Protein AF-A0A939WP23-F1 (afdb_monomer_lite)

Foldseek 3Di:
DCVVVVHDDDPLNVLLVVLQVVLCVVQVDGDDPVDPSLVSCVPDDPVNSVQSCQSNPPDSVSRDHDPPPPPPCVVVVVVVVVVVVVVVVVVVVCVVVVVPPPPPDPDPPPDPPPPPDDDD

Secondary structure (DSSP, 8-state):
-TGGGTPPP-HHHHHHHHHHHHHHHHHSS---TTTTGGGGGTTS-HHHHHHHHHHT-SSTTS----------THHHHHHHHHHHHHHHHHHHHHHHHHHH-----------S-SS-----

Radius of gyration: 36.62 Å; chains: 1; bounding box: 52×37×118 Å

Sequence (120 aa):
PEVRRGDAATASSDIFALGVTLFRLLTGVWYEPDSKALDLLDGYDSAWRGIFAALLSDSPLDRALPPVRRASRRKWFWAAAAAVVVLAMALSVWFLIGHFGGAKSPRDVRTVDDLFFFPK

pLDDT: mean 80.3, std 14.47, range [48.56, 95.19]

Structure (mmCIF, N/CA/C/O backbone):
data_AF-A0A939WP23-F1
#
_entry.id   AF-A0A939WP23-F1
#
loop_
_atom_site.group_PDB
_atom_site.id
_atom_site.type_symbol
_atom_site.label_atom_id
_atom_site.label_alt_id
_atom_site.label_comp_id
_atom_site.label_asym_id
_atom_site.label_entity_id
_atom_site.label_seq_id
_atom_site.pdbx_PDB_ins_code
_atom_site.Cartn_x
_atom_site.Cartn_y
_atom_site.Cartn_z
_atom_site.occupancy
_atom_site.B_iso_or_equiv
_atom_site.auth_seq_id
_atom_site.auth_comp_id
_atom_site.auth_asym_id
_atom_site.auth_atom_id
_atom_site.pdbx_PDB_model_num
ATOM 1 N N . PRO A 1 1 ? -10.586 -0.839 10.785 1.00 82.38 1 PRO A N 1
ATOM 2 C CA . PRO A 1 1 ? -11.292 -1.745 11.733 1.00 82.38 1 PRO A CA 1
ATOM 3 C C . PRO A 1 1 ? -12.054 -0.977 12.825 1.00 82.38 1 PRO A C 1
ATOM 5 O O . PRO A 1 1 ? -13.192 -1.303 13.130 1.00 82.38 1 PRO A O 1
ATOM 8 N N . GLU A 1 2 ? -11.441 0.079 13.351 1.00 86.81 2 GLU A N 1
ATOM 9 C CA . GLU A 1 2 ? -11.987 1.102 14.247 1.00 86.81 2 GLU A CA 1
ATOM 10 C C . GLU A 1 2 ? -1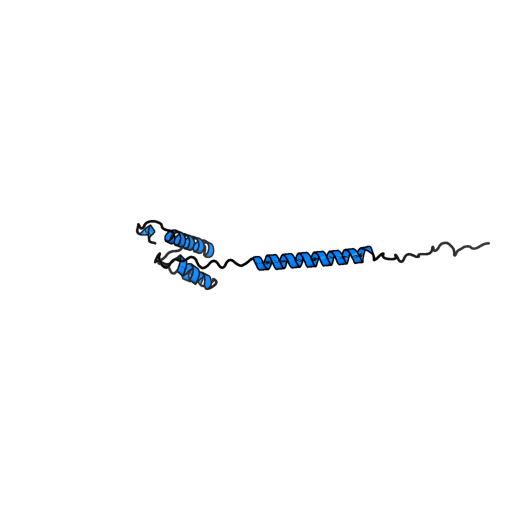3.364 1.648 13.824 1.00 86.81 2 GLU A C 1
ATOM 12 O O . GLU A 1 2 ? -14.299 1.599 14.614 1.00 86.81 2 GLU A O 1
ATOM 17 N N . VAL A 1 3 ? -13.567 2.013 12.551 1.00 88.88 3 VAL A N 1
ATOM 18 C CA . VAL A 1 3 ? -14.879 2.506 12.078 1.00 88.88 3 VAL A CA 1
ATOM 19 C C . VAL A 1 3 ? -15.977 1.439 12.196 1.00 88.88 3 VAL A C 1
ATOM 21 O O . VAL A 1 3 ? -17.107 1.752 12.553 1.00 88.88 3 VAL A O 1
ATOM 24 N N . ARG A 1 4 ? -15.656 0.151 11.977 1.00 87.31 4 ARG A N 1
ATOM 25 C CA . ARG A 1 4 ? -16.622 -0.946 12.207 1.00 87.31 4 ARG A CA 1
ATOM 26 C C . ARG A 1 4 ? -16.952 -1.127 13.691 1.00 87.31 4 ARG A C 1
ATOM 28 O O . ARG A 1 4 ? -18.018 -1.645 14.000 1.00 87.31 4 ARG A O 1
ATOM 35 N N . ARG A 1 5 ? -16.048 -0.728 14.593 1.00 88.38 5 ARG A N 1
ATOM 36 C CA . ARG A 1 5 ? -16.255 -0.755 16.050 1.00 88.38 5 ARG A CA 1
ATOM 37 C C . ARG A 1 5 ? -17.050 0.453 16.563 1.00 88.38 5 ARG A C 1
ATOM 39 O O . ARG A 1 5 ? -17.406 0.468 17.734 1.00 88.38 5 ARG A O 1
ATOM 46 N N . GLY A 1 6 ? -17.364 1.420 15.696 1.00 91.12 6 GLY A N 1
ATOM 47 C CA . GLY A 1 6 ? -18.112 2.632 16.038 1.00 91.12 6 GLY A CA 1
ATOM 48 C C . GLY A 1 6 ? -17.240 3.858 16.313 1.00 91.12 6 GLY A C 1
ATOM 49 O O . GLY A 1 6 ? -17.781 4.909 16.650 1.00 91.12 6 GLY A O 1
ATOM 50 N N . ASP A 1 7 ? -15.918 3.755 16.147 1.00 90.56 7 ASP A N 1
ATOM 51 C CA . ASP A 1 7 ? -15.021 4.904 16.271 1.00 90.56 7 ASP A CA 1
ATOM 52 C C . ASP A 1 7 ? -15.209 5.883 15.098 1.00 90.56 7 ASP A C 1
ATOM 54 O O . ASP A 1 7 ? -15.604 5.504 13.990 1.00 90.56 7 ASP A O 1
ATOM 58 N N . ALA A 1 8 ? -14.880 7.157 15.322 1.00 91.56 8 ALA A N 1
ATOM 59 C CA . ALA A 1 8 ? -14.934 8.173 14.276 1.00 91.56 8 ALA A CA 1
ATOM 60 C C . ALA A 1 8 ? -13.935 7.879 13.140 1.00 91.56 8 ALA A C 1
ATOM 62 O O . ALA A 1 8 ? -12.816 7.413 13.370 1.00 91.56 8 ALA A O 1
ATOM 63 N N . ALA A 1 9 ? -14.322 8.207 11.905 1.00 91.56 9 ALA A N 1
ATOM 64 C CA . ALA A 1 9 ? -13.420 8.153 10.761 1.00 91.56 9 ALA A CA 1
ATOM 65 C C . ALA A 1 9 ? -12.296 9.193 10.909 1.00 91.56 9 ALA A C 1
ATOM 67 O O . ALA A 1 9 ? -12.525 10.346 11.273 1.00 91.56 9 ALA A O 1
ATOM 68 N N . THR A 1 10 ? -11.070 8.768 10.622 1.00 92.50 10 THR A N 1
ATOM 69 C CA . THR A 1 10 ? -9.846 9.575 10.720 1.00 92.50 10 THR A CA 1
ATOM 70 C C . THR A 1 10 ? -8.959 9.356 9.497 1.00 92.50 10 THR A C 1
ATOM 72 O O . THR A 1 10 ? -9.171 8.421 8.722 1.00 92.50 10 THR A O 1
ATOM 75 N N . ALA A 1 11 ? -7.892 10.147 9.361 1.00 91.38 11 ALA A N 1
ATOM 76 C CA . ALA A 1 11 ? -6.884 9.929 8.322 1.00 91.38 11 ALA A CA 1
ATOM 77 C C . ALA A 1 11 ? -6.311 8.494 8.342 1.00 91.38 11 ALA A C 1
ATOM 79 O O . ALA A 1 11 ? -6.078 7.903 7.291 1.00 91.38 11 ALA A O 1
ATOM 80 N N . SER A 1 12 ? -6.149 7.882 9.522 1.00 91.44 12 SER A N 1
ATOM 81 C CA . SER A 1 12 ? -5.709 6.483 9.636 1.00 91.44 12 SER A CA 1
ATOM 82 C C . SER A 1 12 ? -6.730 5.488 9.072 1.00 91.44 12 SER A C 1
ATOM 84 O O . SER A 1 12 ? -6.338 4.425 8.582 1.00 91.44 12 SER A O 1
ATOM 86 N N . SER A 1 13 ? -8.027 5.809 9.115 1.00 92.38 13 SER A N 1
ATOM 87 C CA . SER A 1 13 ? -9.070 4.985 8.490 1.00 92.38 13 SER A CA 1
ATOM 88 C C . SER A 1 13 ? -9.071 5.113 6.963 1.00 92.38 13 SER A C 1
ATOM 90 O O . SER A 1 13 ? -9.242 4.107 6.273 1.00 92.38 13 SER A O 1
ATOM 92 N N . ASP A 1 14 ? -8.752 6.297 6.430 1.00 92.81 14 ASP A N 1
ATOM 93 C CA . ASP A 1 14 ? -8.577 6.506 4.987 1.00 92.81 14 ASP A CA 1
ATOM 94 C C . ASP A 1 14 ? -7.358 5.739 4.457 1.00 92.81 14 ASP A C 1
ATOM 96 O O . ASP A 1 14 ? -7.425 5.107 3.402 1.00 92.81 14 ASP A O 1
ATOM 100 N N . ILE A 1 15 ? -6.252 5.727 5.213 1.00 93.75 15 ILE A N 1
ATOM 101 C CA . ILE A 1 15 ? -5.052 4.940 4.881 1.00 93.75 15 ILE A CA 1
ATOM 102 C C . ILE A 1 15 ? -5.381 3.442 4.830 1.00 93.75 15 ILE A C 1
ATOM 104 O O . ILE A 1 15 ? -4.947 2.743 3.912 1.00 93.75 15 ILE A O 1
ATOM 108 N N . PHE A 1 16 ? -6.191 2.951 5.769 1.00 93.31 16 PHE A N 1
ATOM 109 C CA . PHE A 1 16 ? -6.646 1.563 5.751 1.00 93.31 16 PHE A CA 1
ATOM 110 C C . PHE A 1 16 ? -7.516 1.268 4.521 1.00 93.31 16 PHE A C 1
ATOM 112 O O . PHE A 1 16 ? -7.295 0.272 3.833 1.00 93.31 16 PHE A O 1
ATOM 119 N N . ALA A 1 17 ? -8.466 2.149 4.190 1.00 93.50 17 ALA A N 1
ATOM 120 C CA . ALA A 1 17 ? -9.308 2.009 2.999 1.00 93.50 17 ALA A CA 1
ATOM 121 C C . ALA A 1 17 ? -8.490 2.035 1.693 1.00 93.50 17 ALA A C 1
ATOM 123 O O . ALA A 1 17 ? -8.765 1.263 0.765 1.00 93.50 17 ALA A O 1
ATOM 124 N N . LEU A 1 18 ? -7.445 2.867 1.635 1.00 93.94 18 LEU A N 1
ATOM 125 C CA . LEU A 1 18 ? -6.475 2.876 0.542 1.00 93.94 18 LEU A CA 1
ATOM 126 C C . LEU A 1 18 ? -5.752 1.528 0.438 1.00 93.94 18 LEU A C 1
ATOM 128 O O . LEU A 1 18 ? -5.659 0.980 -0.659 1.00 93.94 18 LEU A O 1
ATOM 132 N N . GLY A 1 19 ? -5.294 0.974 1.564 1.00 93.94 19 GLY A N 1
ATOM 133 C CA . GLY A 1 19 ? -4.692 -0.358 1.627 1.00 93.94 19 GLY A CA 1
ATOM 134 C C . GLY A 1 19 ? -5.621 -1.443 1.079 1.00 93.94 19 GLY A C 1
ATOM 135 O O . GLY A 1 19 ? -5.213 -2.218 0.219 1.00 93.94 19 GLY A O 1
ATOM 136 N N . VAL A 1 20 ? -6.891 -1.456 1.496 1.00 94.75 20 VAL A N 1
ATOM 137 C CA . VAL A 1 20 ? -7.889 -2.430 1.014 1.00 94.75 20 VAL A CA 1
ATOM 138 C C . VAL A 1 20 ? -8.117 -2.290 -0.493 1.00 94.75 20 VAL A C 1
ATOM 140 O O . VAL A 1 20 ? -8.176 -3.287 -1.214 1.00 94.75 20 VAL A O 1
ATOM 143 N N . THR A 1 21 ? -8.211 -1.054 -0.985 1.00 95.19 21 THR A N 1
ATOM 144 C CA . THR A 1 21 ? -8.417 -0.776 -2.413 1.00 95.19 21 THR A CA 1
ATOM 145 C C . THR A 1 21 ? -7.214 -1.220 -3.240 1.00 95.19 21 THR A C 1
ATOM 147 O O . THR A 1 21 ? -7.375 -1.884 -4.261 1.00 95.19 21 THR A O 1
ATOM 150 N N . LEU A 1 22 ? -6.004 -0.896 -2.786 1.00 94.00 22 LEU A N 1
ATOM 151 C CA . LEU A 1 22 ? -4.764 -1.270 -3.459 1.00 94.00 22 LEU A CA 1
ATOM 152 C C . LEU A 1 22 ? -4.564 -2.788 -3.467 1.00 94.00 22 LEU A C 1
ATOM 154 O O . LEU A 1 22 ? -4.162 -3.342 -4.488 1.00 94.00 22 LEU A O 1
ATOM 158 N N . PHE A 1 23 ? -4.901 -3.462 -2.364 1.00 94.56 23 PHE A N 1
ATOM 159 C CA . PHE A 1 23 ? -4.867 -4.919 -2.274 1.00 94.56 23 PHE A CA 1
ATOM 160 C C . PHE A 1 23 ? -5.786 -5.534 -3.324 1.00 94.56 23 PHE A C 1
ATOM 162 O O . PHE A 1 23 ? -5.352 -6.377 -4.105 1.00 94.56 23 PHE A O 1
ATOM 169 N N . ARG A 1 24 ? -7.025 -5.039 -3.414 1.00 95.12 24 ARG A N 1
ATOM 170 C CA . ARG A 1 24 ? -7.995 -5.509 -4.402 1.00 95.12 24 ARG A CA 1
ATOM 171 C C . ARG A 1 24 ? -7.549 -5.257 -5.838 1.00 95.12 24 ARG A C 1
ATOM 173 O O . ARG A 1 24 ? -7.777 -6.105 -6.692 1.00 95.12 24 ARG A O 1
ATOM 180 N N . LEU A 1 25 ? -6.930 -4.115 -6.120 1.00 95.06 25 LEU A N 1
ATOM 181 C CA . LEU A 1 25 ? -6.394 -3.834 -7.454 1.00 95.06 25 LEU A CA 1
ATOM 182 C C . LEU A 1 25 ? -5.271 -4.803 -7.836 1.00 95.06 25 LEU A C 1
ATOM 184 O O . LEU A 1 25 ? -5.145 -5.148 -9.007 1.00 95.06 25 LEU A O 1
ATOM 188 N N . LEU A 1 26 ? -4.473 -5.238 -6.860 1.00 93.38 26 LEU A N 1
ATOM 189 C CA . LEU A 1 26 ? -3.346 -6.131 -7.095 1.00 93.38 26 LEU A CA 1
ATOM 190 C C . LEU A 1 26 ? -3.774 -7.598 -7.231 1.00 93.38 26 LEU A C 1
ATOM 192 O O . LEU A 1 26 ? -3.286 -8.290 -8.122 1.00 93.38 26 LEU A O 1
ATOM 196 N N . THR A 1 27 ? -4.662 -8.063 -6.351 1.00 92.12 27 THR A N 1
ATOM 197 C CA . THR A 1 27 ? -5.030 -9.484 -6.224 1.00 92.12 27 THR A CA 1
ATOM 198 C C . THR A 1 27 ? -6.377 -9.826 -6.862 1.00 92.12 27 THR A C 1
ATOM 200 O O . THR A 1 27 ? -6.673 -10.995 -7.089 1.00 92.12 27 THR A O 1
ATOM 203 N N . GLY A 1 28 ? -7.225 -8.828 -7.129 1.00 93.62 28 GLY A N 1
ATOM 204 C CA . GLY A 1 28 ? -8.610 -9.008 -7.576 1.00 93.62 28 GLY A CA 1
ATOM 205 C C . GLY A 1 28 ? -9.598 -9.377 -6.461 1.00 93.62 28 GLY A C 1
ATOM 206 O O . GLY A 1 28 ? -10.805 -9.410 -6.708 1.00 93.62 28 GLY A O 1
ATOM 207 N N . VAL A 1 29 ? -9.122 -9.615 -5.235 1.00 92.00 29 VAL A N 1
ATOM 208 C CA . VAL A 1 29 ? -9.920 -10.125 -4.108 1.00 92.00 29 VAL A CA 1
ATOM 209 C C . VAL A 1 29 ? -10.085 -9.048 -3.035 1.00 92.00 29 VAL A C 1
ATOM 211 O O . VAL A 1 29 ? -9.251 -8.157 -2.883 1.00 92.00 29 VAL A O 1
ATOM 214 N N . TRP A 1 30 ? -11.186 -9.096 -2.286 1.00 90.31 30 TRP A N 1
ATOM 215 C CA . TRP A 1 30 ? -11.382 -8.215 -1.136 1.00 90.31 30 TRP A CA 1
ATOM 216 C C . TRP A 1 30 ? -10.492 -8.622 0.042 1.00 90.31 30 TRP A C 1
ATOM 218 O O . TRP A 1 30 ? -10.305 -9.805 0.308 1.00 90.31 30 TRP A O 1
ATOM 228 N N . TYR A 1 31 ? -9.948 -7.631 0.751 1.00 91.31 31 TYR A N 1
ATOM 229 C CA . TYR A 1 31 ? -9.157 -7.877 1.953 1.00 91.31 31 TYR A CA 1
ATOM 230 C C . TYR A 1 31 ? -10.054 -8.234 3.144 1.00 91.31 31 TYR A C 1
ATOM 232 O O . TYR A 1 31 ? -10.932 -7.452 3.518 1.00 91.31 31 TYR A O 1
ATOM 240 N N . GLU A 1 32 ? -9.767 -9.373 3.771 1.00 87.31 32 GLU A N 1
ATOM 241 C CA . GLU A 1 32 ? -10.441 -9.860 4.973 1.00 87.31 32 GLU A CA 1
ATOM 242 C C . GLU A 1 32 ? -9.411 -9.949 6.123 1.00 87.31 32 GLU A C 1
ATOM 244 O O . GLU A 1 32 ? -8.457 -10.723 5.998 1.00 87.31 32 GLU A O 1
ATOM 249 N N . PRO A 1 33 ? -9.561 -9.183 7.224 1.00 80.94 33 PRO A N 1
ATOM 250 C CA . PRO A 1 33 ? -8.550 -9.091 8.289 1.00 80.94 33 PRO A CA 1
ATOM 251 C C . PRO A 1 33 ? -8.209 -10.421 8.970 1.00 80.94 33 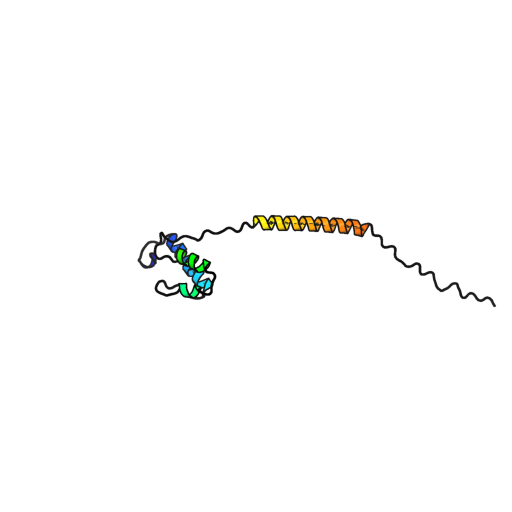PRO A C 1
ATOM 253 O O . PRO A 1 33 ? -7.047 -10.685 9.250 1.00 80.94 33 PRO A O 1
ATOM 256 N N . ASP A 1 34 ? -9.208 -11.279 9.184 1.00 79.25 34 ASP A N 1
ATOM 257 C CA . ASP A 1 34 ? -9.042 -12.559 9.891 1.00 79.25 34 ASP A CA 1
ATOM 258 C C . ASP A 1 34 ? -8.586 -13.701 8.966 1.00 79.25 34 ASP A C 1
ATOM 260 O O . ASP A 1 34 ? -8.481 -14.860 9.372 1.00 79.25 34 ASP A O 1
ATOM 264 N N . SER A 1 35 ? -8.334 -13.393 7.693 1.00 81.38 35 SER A N 1
ATOM 265 C CA . SER A 1 35 ? -7.885 -14.364 6.702 1.00 81.38 35 SER A CA 1
ATOM 266 C C . SER A 1 35 ? -6.374 -14.305 6.498 1.00 81.38 35 SER A C 1
ATOM 268 O O . SER A 1 35 ? -5.707 -13.313 6.788 1.00 81.38 35 SER A O 1
ATOM 270 N N . LYS A 1 36 ? -5.828 -15.344 5.866 1.00 84.19 36 LYS A N 1
ATOM 271 C CA . LYS A 1 36 ? -4.456 -15.344 5.345 1.00 84.19 36 LYS A CA 1
ATOM 272 C C . LYS A 1 36 ? -4.321 -14.517 4.055 1.00 84.19 36 LYS A C 1
ATOM 274 O O . LYS A 1 36 ? -3.628 -14.916 3.126 1.00 84.19 36 LYS A O 1
ATOM 279 N N . ALA A 1 37 ? -4.993 -13.367 3.964 1.00 84.75 37 ALA A N 1
ATOM 280 C CA . ALA A 1 37 ? -5.015 -12.531 2.761 1.00 84.75 37 ALA A CA 1
ATOM 281 C C . ALA A 1 37 ? -3.609 -12.111 2.308 1.00 84.75 37 ALA A C 1
ATOM 283 O O . ALA A 1 37 ? -3.354 -12.010 1.111 1.00 84.75 37 ALA A O 1
ATOM 284 N N . LEU A 1 38 ? -2.678 -11.906 3.244 1.00 85.75 38 LEU A N 1
ATOM 285 C CA . LEU A 1 38 ? -1.299 -11.543 2.913 1.00 85.75 38 LEU A CA 1
ATOM 286 C C . LEU A 1 38 ? -0.500 -12.686 2.269 1.00 85.75 38 LEU A C 1
ATOM 288 O O . LEU A 1 38 ? 0.503 -12.399 1.622 1.00 85.75 38 LEU A O 1
ATOM 292 N N . ASP A 1 39 ? -0.933 -13.943 2.380 1.00 89.06 39 ASP A N 1
ATOM 293 C CA . ASP A 1 39 ? -0.281 -15.072 1.699 1.00 89.06 39 ASP A CA 1
ATOM 294 C C . ASP A 1 39 ? -0.568 -15.047 0.188 1.00 89.06 39 ASP A C 1
ATOM 296 O O . ASP A 1 39 ? 0.232 -15.523 -0.614 1.00 89.06 39 ASP A O 1
ATOM 300 N N . LEU A 1 40 ? -1.646 -14.373 -0.243 1.00 87.81 40 LEU A N 1
ATOM 301 C CA . LEU A 1 40 ? -1.899 -14.103 -1.666 1.00 87.81 40 LEU A CA 1
ATOM 302 C C . LEU A 1 40 ? -0.824 -13.199 -2.295 1.00 87.81 40 LEU A C 1
ATOM 304 O O . LEU A 1 40 ? -0.762 -13.076 -3.518 1.00 87.81 40 LEU A O 1
ATOM 308 N N . LEU A 1 41 ? 0.027 -12.573 -1.475 1.00 89.06 41 LEU A N 1
ATOM 309 C CA . LEU A 1 41 ? 1.145 -11.754 -1.930 1.00 89.06 41 LEU A CA 1
ATOM 310 C C . LEU A 1 41 ? 2.438 -12.554 -2.141 1.00 89.06 41 LEU A C 1
ATOM 312 O O . LEU A 1 41 ? 3.403 -11.968 -2.624 1.00 89.06 41 LEU A O 1
ATOM 316 N N . ASP A 1 42 ? 2.488 -13.854 -1.826 1.00 87.44 42 ASP A N 1
ATOM 317 C CA . ASP A 1 42 ? 3.726 -14.654 -1.910 1.00 87.44 42 ASP A CA 1
ATOM 318 C C . ASP A 1 42 ? 4.310 -14.735 -3.338 1.00 87.44 42 ASP A C 1
ATOM 320 O O . ASP A 1 42 ? 5.507 -14.959 -3.507 1.00 87.44 42 ASP A O 1
ATOM 324 N N . GLY A 1 43 ? 3.491 -14.506 -4.371 1.00 86.50 43 GLY A N 1
ATOM 325 C CA . GLY A 1 43 ? 3.930 -14.423 -5.771 1.00 86.50 43 GLY A CA 1
ATOM 326 C C . GLY A 1 43 ? 4.403 -13.036 -6.229 1.00 86.50 43 GLY A C 1
ATOM 327 O O . GLY A 1 43 ? 4.818 -12.887 -7.378 1.00 86.50 43 GLY A O 1
ATOM 328 N N . TYR A 1 44 ? 4.320 -12.018 -5.370 1.00 88.12 44 TYR A N 1
ATOM 329 C CA . TYR A 1 44 ? 4.684 -10.636 -5.683 1.00 88.12 44 TYR A CA 1
ATOM 330 C C . TYR A 1 44 ? 6.012 -10.245 -5.025 1.00 88.12 44 TYR A C 1
ATOM 332 O O . TYR A 1 44 ? 6.527 -10.925 -4.142 1.00 88.12 44 TYR A O 1
ATOM 340 N N . ASP A 1 45 ? 6.570 -9.111 -5.459 1.00 87.88 45 ASP A N 1
ATOM 341 C CA . ASP A 1 45 ? 7.765 -8.531 -4.842 1.00 87.88 45 ASP A CA 1
ATOM 342 C C . ASP A 1 45 ? 7.574 -8.372 -3.322 1.00 87.88 45 ASP A C 1
ATOM 344 O O . ASP A 1 45 ? 6.539 -7.877 -2.862 1.00 87.88 45 ASP A O 1
ATOM 348 N N . SER A 1 46 ? 8.579 -8.772 -2.538 1.00 86.19 46 SER A N 1
ATOM 349 C CA . SER A 1 46 ? 8.518 -8.773 -1.072 1.00 86.19 46 SER A CA 1
ATOM 350 C C . SER A 1 46 ? 8.275 -7.381 -0.476 1.00 86.19 46 SER A C 1
ATOM 352 O O . SER A 1 46 ? 7.740 -7.275 0.634 1.00 86.19 46 SER A O 1
ATOM 354 N N . ALA A 1 47 ? 8.568 -6.309 -1.222 1.00 87.75 47 ALA A N 1
ATOM 355 C CA . ALA A 1 47 ? 8.224 -4.943 -0.846 1.00 87.75 47 ALA A CA 1
ATOM 356 C C . ALA A 1 47 ? 6.710 -4.746 -0.663 1.00 87.75 47 ALA A C 1
ATOM 358 O O . ALA A 1 47 ? 6.300 -4.005 0.235 1.00 87.75 47 ALA A O 1
ATOM 359 N N . TRP A 1 48 ? 5.869 -5.428 -1.452 1.00 89.00 48 TRP A N 1
ATOM 360 C CA . TRP A 1 48 ? 4.411 -5.330 -1.327 1.00 89.00 48 TRP A CA 1
ATOM 361 C C . TRP A 1 48 ? 3.922 -5.820 0.027 1.00 89.00 48 TRP A C 1
ATOM 363 O O . TRP A 1 48 ? 3.071 -5.174 0.634 1.00 89.00 48 TRP A O 1
ATOM 373 N N . ARG A 1 49 ? 4.502 -6.908 0.542 1.00 88.00 49 ARG A N 1
ATOM 374 C CA . ARG A 1 49 ? 4.132 -7.454 1.852 1.00 88.00 49 ARG A CA 1
ATOM 375 C C . ARG A 1 49 ? 4.408 -6.444 2.968 1.00 88.00 49 ARG A C 1
ATOM 377 O O . ARG A 1 49 ? 3.559 -6.247 3.830 1.00 88.00 49 ARG A O 1
ATOM 384 N N . GLY A 1 50 ? 5.541 -5.742 2.900 1.00 87.88 50 GLY A N 1
ATOM 385 C CA . GLY A 1 50 ? 5.876 -4.666 3.838 1.00 87.88 50 GLY A CA 1
ATOM 386 C C . GLY A 1 50 ? 4.941 -3.457 3.731 1.00 87.88 50 GLY A C 1
ATOM 387 O O . GLY A 1 50 ? 4.487 -2.934 4.747 1.00 87.88 50 GLY A O 1
ATOM 388 N N . ILE A 1 51 ? 4.603 -3.041 2.506 1.00 90.44 51 ILE A N 1
ATOM 389 C CA . ILE A 1 51 ? 3.656 -1.941 2.267 1.00 90.44 51 ILE A CA 1
ATOM 390 C C . ILE A 1 51 ? 2.277 -2.284 2.843 1.00 90.44 51 ILE A C 1
ATOM 392 O O . ILE A 1 51 ? 1.706 -1.483 3.580 1.00 90.44 51 ILE A O 1
ATOM 396 N N . PHE A 1 52 ? 1.745 -3.469 2.539 1.00 91.94 52 PHE A N 1
ATOM 397 C CA . PHE A 1 52 ? 0.429 -3.875 3.026 1.00 91.94 52 PHE A CA 1
ATOM 398 C C . PHE A 1 52 ? 0.406 -4.116 4.532 1.00 91.94 52 PHE A C 1
ATOM 400 O O . PHE A 1 52 ? -0.569 -3.724 5.163 1.00 91.94 52 PHE A O 1
ATOM 407 N N . ALA A 1 53 ? 1.475 -4.655 5.125 1.00 88.31 53 ALA A N 1
ATOM 408 C CA . ALA A 1 53 ? 1.582 -4.782 6.579 1.00 88.31 53 ALA A CA 1
ATOM 409 C C . ALA A 1 53 ? 1.477 -3.420 7.291 1.00 88.31 53 ALA A C 1
ATOM 411 O O . ALA A 1 53 ? 0.809 -3.317 8.317 1.00 88.31 53 ALA A O 1
ATOM 412 N N . ALA A 1 54 ? 2.070 -2.362 6.726 1.00 89.94 54 ALA A N 1
ATOM 413 C CA . ALA A 1 54 ? 1.946 -1.010 7.270 1.00 89.94 54 ALA A CA 1
ATOM 414 C C . ALA A 1 54 ? 0.545 -0.410 7.041 1.00 89.94 54 ALA A C 1
ATOM 416 O O . ALA A 1 54 ? -0.051 0.145 7.960 1.00 89.94 54 ALA A O 1
ATOM 417 N N . LEU A 1 55 ? -0.010 -0.523 5.828 1.00 92.12 55 LEU A N 1
ATOM 418 C CA . LEU A 1 55 ? -1.302 0.092 5.484 1.00 92.12 55 LEU A CA 1
ATOM 419 C C . LEU A 1 55 ? -2.498 -0.587 6.168 1.00 92.12 55 LEU A C 1
ATOM 421 O O . LEU A 1 55 ? -3.458 0.084 6.545 1.00 92.12 55 LEU A O 1
ATOM 425 N N . LEU A 1 56 ? -2.444 -1.912 6.309 1.00 92.38 56 LEU A N 1
ATOM 426 C CA . LEU A 1 56 ? -3.534 -2.750 6.816 1.00 92.38 56 LEU A CA 1
ATOM 427 C C . LEU A 1 56 ? -3.351 -3.141 8.286 1.00 92.38 56 LEU A C 1
ATOM 429 O O . LEU A 1 56 ? -4.043 -4.038 8.760 1.00 92.38 56 LEU A O 1
ATOM 433 N N . SER A 1 57 ? -2.458 -2.460 9.011 1.00 89.62 57 SER A N 1
ATOM 434 C CA . SER A 1 57 ? -2.270 -2.683 10.445 1.00 89.62 57 SER A CA 1
ATOM 435 C C . SER A 1 57 ? -3.581 -2.499 11.220 1.00 89.62 57 SER A C 1
ATOM 437 O O . SER A 1 57 ? -4.357 -1.570 10.965 1.00 89.62 57 SER A O 1
ATOM 439 N N . ASP A 1 58 ? -3.834 -3.361 12.202 1.00 86.88 58 ASP A N 1
ATOM 440 C CA . ASP A 1 58 ? -5.025 -3.265 13.052 1.00 86.88 58 ASP A CA 1
ATOM 441 C C . ASP A 1 58 ? -5.013 -2.018 13.934 1.00 86.88 58 ASP A C 1
ATOM 443 O O . ASP A 1 58 ? -6.061 -1.416 14.195 1.00 86.88 58 ASP A O 1
ATOM 447 N N . SER A 1 59 ? -3.819 -1.603 14.350 1.00 87.12 59 SER A N 1
ATOM 448 C CA . SER A 1 59 ? -3.596 -0.408 15.149 1.00 87.12 59 SER A CA 1
ATOM 449 C C . SER A 1 59 ? -3.511 0.825 14.242 1.00 87.12 59 SER A C 1
ATOM 451 O O . SER A 1 59 ? -2.681 0.868 13.331 1.00 87.12 59 SER A O 1
ATOM 453 N N . PRO A 1 60 ? -4.337 1.863 14.470 1.00 86.19 60 PRO A N 1
ATOM 454 C CA . PRO A 1 60 ? -4.331 3.072 13.647 1.00 86.19 60 PRO A CA 1
ATOM 455 C C . PRO A 1 60 ? -3.062 3.920 13.818 1.00 86.19 60 PRO A C 1
ATOM 457 O O . PRO A 1 60 ? -2.794 4.756 12.955 1.00 86.19 60 PRO A O 1
ATOM 460 N N . LEU A 1 61 ? -2.303 3.719 14.904 1.00 85.81 61 LEU A N 1
ATOM 461 C CA . LEU A 1 61 ? -1.041 4.419 15.180 1.00 85.81 61 LEU A CA 1
ATOM 462 C C . LEU A 1 61 ? 0.128 3.851 14.371 1.00 85.81 61 LEU A C 1
ATOM 464 O O . LEU A 1 61 ? 1.052 4.582 14.031 1.00 85.81 61 LEU A O 1
ATOM 468 N N . ASP A 1 62 ? 0.057 2.566 14.031 1.00 86.38 62 ASP A N 1
ATOM 469 C CA . ASP A 1 62 ? 1.107 1.875 13.281 1.00 86.38 62 ASP A CA 1
ATOM 470 C C . ASP A 1 62 ? 0.923 2.024 11.764 1.00 86.38 62 ASP A C 1
ATOM 472 O O . ASP A 1 62 ? 1.786 1.629 10.978 1.00 86.38 62 ASP A O 1
ATOM 476 N N . ARG A 1 63 ? -0.201 2.615 11.333 1.00 86.94 63 ARG A N 1
ATOM 477 C CA . ARG A 1 63 ? -0.471 2.875 9.921 1.00 86.94 63 ARG A CA 1
ATOM 478 C C . ARG A 1 63 ? 0.319 4.074 9.439 1.00 86.94 63 ARG A C 1
ATOM 480 O O . ARG A 1 63 ? 0.046 5.215 9.807 1.00 86.94 63 ARG A O 1
ATOM 487 N N . ALA A 1 64 ? 1.237 3.812 8.523 1.00 82.62 64 ALA A N 1
ATOM 488 C CA . ALA A 1 64 ? 1.978 4.839 7.817 1.00 82.62 64 ALA A CA 1
ATOM 489 C C . ALA A 1 64 ? 1.920 4.585 6.313 1.00 82.62 64 ALA A C 1
ATOM 491 O O . ALA A 1 64 ? 2.017 3.450 5.844 1.00 82.62 64 ALA A O 1
ATOM 492 N N . LEU A 1 65 ? 1.804 5.667 5.543 1.00 77.81 65 LEU A N 1
ATOM 493 C CA . LEU A 1 65 ? 2.071 5.590 4.115 1.00 77.81 65 LEU A CA 1
ATOM 494 C C . LEU A 1 65 ? 3.550 5.230 3.929 1.00 77.81 65 LEU A C 1
ATOM 496 O O . LEU A 1 65 ? 4.407 5.859 4.561 1.00 77.81 65 LEU A O 1
ATOM 500 N N . PRO A 1 66 ? 3.879 4.260 3.059 1.00 74.50 66 PRO A N 1
ATOM 501 C CA . PRO A 1 66 ? 5.269 4.005 2.732 1.00 74.50 66 PRO A CA 1
ATOM 502 C C . PRO A 1 66 ? 5.892 5.297 2.188 1.00 74.50 66 PRO A C 1
ATOM 504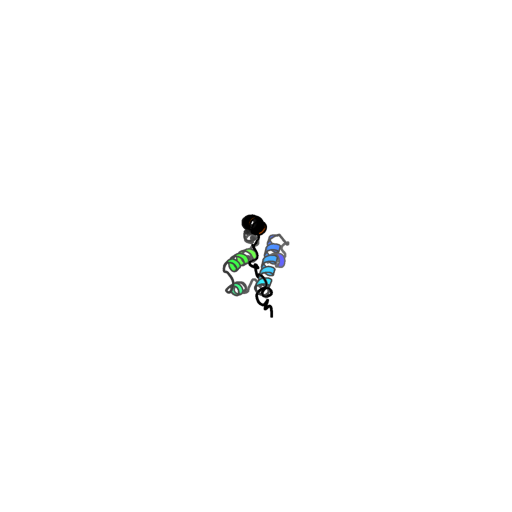 O O . PRO A 1 66 ? 5.219 6.053 1.474 1.00 74.50 66 PRO A O 1
ATOM 507 N N . PRO A 1 67 ? 7.169 5.580 2.500 1.00 71.31 67 PRO A N 1
ATOM 508 C CA . PRO A 1 67 ? 7.827 6.771 1.997 1.00 71.31 67 PRO A CA 1
ATOM 509 C C . PRO A 1 67 ? 7.798 6.731 0.470 1.00 71.31 67 PRO A C 1
ATOM 511 O O . PRO A 1 67 ? 8.457 5.903 -0.162 1.00 71.31 67 PRO A O 1
ATOM 514 N N . VAL A 1 68 ? 7.018 7.628 -0.137 1.00 68.69 68 VAL A N 1
ATOM 515 C CA . VAL A 1 68 ? 6.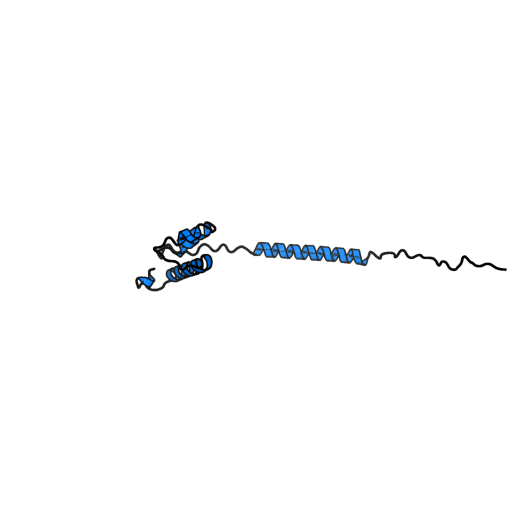955 7.753 -1.590 1.00 68.69 68 VAL A CA 1
ATOM 516 C C . VAL A 1 68 ? 8.325 8.236 -2.044 1.00 68.69 68 VAL A C 1
ATOM 518 O O . VAL A 1 68 ? 8.639 9.427 -1.971 1.00 68.69 68 VAL A O 1
ATOM 521 N N . ARG A 1 69 ? 9.173 7.317 -2.521 1.00 61.31 69 ARG A N 1
ATOM 522 C CA . ARG A 1 69 ? 10.382 7.696 -3.250 1.00 61.31 69 ARG A CA 1
ATOM 523 C C .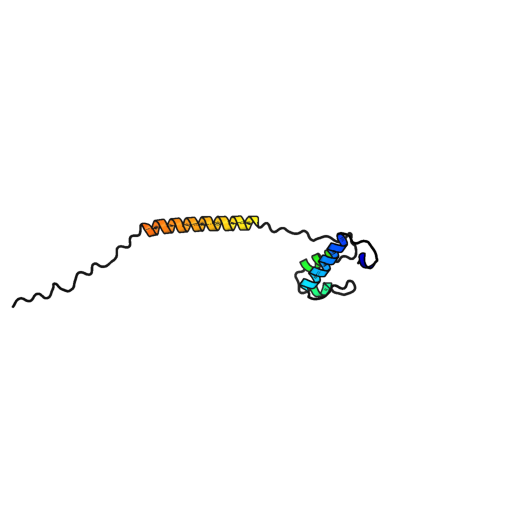 ARG A 1 69 ? 9.924 8.397 -4.520 1.00 61.31 69 ARG A C 1
ATOM 525 O O . ARG A 1 69 ? 9.650 7.757 -5.532 1.00 61.31 69 ARG A O 1
ATOM 532 N N . ARG A 1 70 ? 9.851 9.731 -4.483 1.00 59.22 70 ARG A N 1
ATOM 533 C CA . ARG A 1 70 ? 9.775 10.537 -5.702 1.00 59.22 70 ARG A CA 1
ATOM 534 C C . ARG A 1 70 ? 11.017 10.214 -6.515 1.00 59.22 70 ARG A C 1
ATOM 536 O O . ARG A 1 70 ? 12.105 10.709 -6.224 1.00 59.22 70 ARG A O 1
ATOM 543 N N . ALA A 1 71 ? 10.859 9.365 -7.525 1.00 58.34 71 ALA A N 1
ATOM 544 C CA . ALA A 1 71 ? 11.888 9.168 -8.522 1.00 58.34 71 ALA A CA 1
ATOM 545 C C . ALA A 1 71 ? 12.193 10.545 -9.119 1.00 58.34 71 ALA A C 1
ATOM 547 O O . ALA A 1 71 ? 11.329 11.187 -9.720 1.00 58.34 71 ALA A O 1
ATOM 548 N N . SER A 1 72 ? 13.407 11.034 -8.879 1.00 58.03 72 SER A N 1
ATOM 549 C CA . SER A 1 72 ? 13.883 12.302 -9.415 1.00 58.03 72 SER A CA 1
ATOM 550 C C . SER A 1 72 ? 13.957 12.184 -10.938 1.00 58.03 72 SER A C 1
ATOM 552 O O . SER A 1 72 ? 14.987 11.823 -11.506 1.00 58.03 72 SER A O 1
ATOM 554 N N . ARG A 1 73 ? 12.848 12.503 -11.621 1.00 63.94 73 ARG A N 1
ATOM 555 C CA . ARG A 1 73 ? 12.783 12.591 -13.091 1.00 63.94 73 ARG A CA 1
ATOM 556 C C . ARG A 1 73 ? 13.758 13.634 -13.650 1.00 63.94 73 ARG A C 1
ATOM 558 O O . ARG A 1 73 ? 14.041 13.635 -14.841 1.00 63.94 73 ARG A O 1
ATOM 565 N N . ARG A 1 74 ? 14.331 14.482 -12.785 1.00 68.56 74 ARG A N 1
ATOM 566 C CA . ARG A 1 74 ? 15.297 15.536 -13.119 1.00 68.56 74 ARG A CA 1
ATOM 567 C C . ARG A 1 74 ? 16.504 15.009 -13.898 1.00 68.56 74 ARG A C 1
ATOM 569 O O . ARG A 1 74 ? 16.957 15.691 -14.806 1.00 68.56 74 ARG A O 1
ATOM 576 N N . LYS A 1 75 ? 17.000 13.800 -13.600 1.00 71.81 75 LYS A N 1
ATOM 577 C CA . LYS A 1 75 ? 18.145 13.216 -14.330 1.00 71.81 75 LYS A CA 1
ATOM 578 C C . LYS A 1 75 ? 17.795 12.835 -15.775 1.00 71.81 75 LYS A C 1
ATOM 580 O O . LYS A 1 75 ? 18.625 12.997 -16.660 1.00 71.81 75 LYS A O 1
ATOM 585 N N . TRP A 1 76 ? 16.562 12.391 -16.017 1.00 74.69 76 TRP A N 1
ATOM 586 C CA . TRP A 1 76 ? 16.094 12.009 -17.352 1.00 74.69 76 TRP A CA 1
ATOM 587 C C . TRP A 1 76 ? 15.885 13.226 -18.257 1.00 74.69 76 TRP A C 1
ATOM 589 O O . TRP A 1 76 ? 16.238 13.181 -19.430 1.00 74.69 76 TRP A O 1
ATOM 599 N N . PHE A 1 77 ? 15.403 14.342 -17.700 1.00 79.62 77 PHE A N 1
ATOM 600 C CA . PHE A 1 77 ? 15.285 15.599 -18.445 1.00 79.62 77 PHE A CA 1
ATOM 601 C C . PHE A 1 77 ? 16.643 16.125 -18.931 1.00 79.62 77 PHE A C 1
ATOM 603 O O . PHE A 1 77 ? 16.748 16.548 -20.078 1.00 79.62 77 PHE A O 1
ATOM 610 N N . TRP A 1 78 ? 17.694 16.045 -18.106 1.00 81.56 78 TRP A N 1
ATOM 611 C CA . TRP A 1 78 ? 19.044 16.438 -18.530 1.00 81.56 78 TRP A CA 1
ATOM 612 C C . TRP A 1 78 ? 19.633 15.496 -19.581 1.00 81.56 78 TRP A C 1
ATOM 614 O O . TRP A 1 78 ? 20.247 15.968 -20.534 1.00 81.56 78 TRP A O 1
ATOM 624 N N . ALA A 1 79 ? 19.409 14.185 -19.451 1.00 80.94 79 ALA A N 1
ATOM 625 C CA . ALA A 1 79 ? 19.837 13.217 -20.459 1.00 80.94 79 ALA A CA 1
ATOM 626 C C . ALA A 1 79 ? 19.145 13.460 -21.814 1.00 80.94 79 ALA A C 1
ATOM 628 O O . ALA A 1 79 ? 19.807 13.476 -22.849 1.00 80.94 79 ALA A O 1
ATOM 629 N N . ALA A 1 80 ? 17.835 13.723 -21.802 1.00 84.44 80 ALA A N 1
ATOM 630 C CA . ALA A 1 80 ? 17.078 14.057 -23.005 1.00 84.44 80 ALA A CA 1
ATOM 631 C C . ALA A 1 80 ? 17.556 15.376 -23.636 1.00 84.44 80 ALA A C 1
ATOM 633 O O . ALA A 1 80 ? 17.767 15.435 -24.845 1.00 84.44 80 ALA A O 1
ATOM 634 N N . ALA A 1 81 ? 17.793 16.414 -22.828 1.00 87.94 81 ALA A N 1
ATOM 635 C CA . ALA A 1 81 ? 18.312 17.691 -23.314 1.00 87.94 81 ALA A CA 1
ATOM 636 C C . ALA A 1 81 ? 19.696 17.539 -23.968 1.00 87.94 81 ALA A C 1
ATOM 638 O O . ALA A 1 81 ? 19.919 18.056 -25.061 1.00 87.94 81 ALA A O 1
ATOM 639 N N . ALA A 1 82 ? 20.604 16.781 -23.345 1.00 90.38 82 ALA A N 1
ATOM 640 C CA . ALA A 1 82 ? 21.920 16.501 -23.914 1.00 90.38 82 ALA A CA 1
ATOM 641 C C . ALA A 1 82 ? 21.818 15.740 -25.247 1.00 90.38 82 ALA A C 1
ATOM 643 O O . ALA A 1 82 ? 22.500 16.097 -26.206 1.00 90.38 82 ALA A O 1
ATOM 644 N N . ALA A 1 83 ? 20.929 14.745 -25.341 1.00 91.62 83 ALA A N 1
ATOM 645 C CA . ALA A 1 83 ? 20.703 14.004 -26.580 1.00 91.62 83 ALA A CA 1
ATOM 646 C C . ALA A 1 83 ? 20.202 14.912 -27.716 1.00 91.62 83 ALA A C 1
ATOM 648 O O . ALA A 1 83 ? 20.703 14.814 -28.834 1.00 91.62 83 ALA A O 1
ATOM 649 N N . VAL A 1 84 ? 19.273 15.834 -27.431 1.00 93.62 84 VAL A N 1
ATOM 650 C CA . VAL A 1 84 ? 18.774 16.810 -28.420 1.00 93.62 84 VAL A CA 1
ATOM 651 C C . VAL A 1 84 ? 19.896 17.725 -28.914 1.00 93.62 84 VAL A C 1
ATOM 6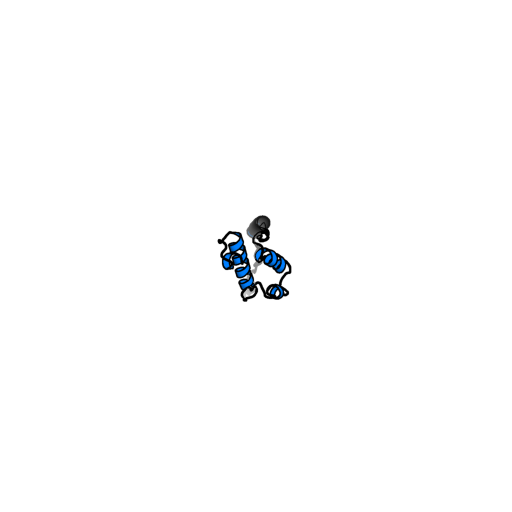53 O O . VAL A 1 84 ? 20.002 17.954 -30.118 1.00 93.62 84 VAL A O 1
ATOM 656 N N . VAL A 1 85 ? 20.763 18.207 -28.018 1.00 93.62 85 VAL A N 1
ATOM 657 C CA . VAL A 1 85 ? 21.913 19.049 -28.396 1.00 93.62 85 VAL A CA 1
ATOM 658 C C . VAL A 1 85 ? 22.882 18.287 -29.300 1.00 93.62 85 VAL A C 1
ATOM 660 O O . VAL A 1 85 ? 23.276 18.805 -30.344 1.00 93.62 85 VAL A O 1
ATOM 663 N N . VAL A 1 86 ? 23.226 17.043 -28.952 1.00 93.56 86 VAL A N 1
ATOM 664 C CA . VAL A 1 86 ? 24.108 16.200 -29.776 1.00 93.56 86 VAL A CA 1
ATOM 665 C C . VAL A 1 86 ? 23.492 15.943 -31.154 1.00 93.56 86 VAL A C 1
ATOM 667 O O . VAL A 1 86 ? 24.190 16.042 -32.163 1.00 93.56 86 VAL A O 1
ATOM 670 N N . LEU A 1 87 ? 22.184 15.676 -31.218 1.00 93.94 87 LEU A N 1
ATOM 671 C CA . LEU A 1 87 ? 21.485 15.451 -32.483 1.00 93.94 87 LEU A CA 1
ATOM 672 C C . LEU A 1 87 ? 21.489 16.710 -33.363 1.00 93.94 87 LEU A C 1
ATOM 674 O O . LEU A 1 87 ? 21.771 16.630 -34.557 1.00 93.94 87 LEU A O 1
ATOM 678 N N . ALA A 1 88 ? 21.231 17.880 -32.771 1.00 93.12 88 ALA A N 1
ATOM 679 C CA . ALA A 1 88 ? 21.259 19.160 -33.473 1.00 93.12 88 ALA A CA 1
ATOM 680 C C . ALA A 1 88 ? 22.662 19.495 -34.005 1.00 93.12 88 ALA A C 1
ATOM 682 O O . ALA A 1 88 ? 22.800 19.952 -35.142 1.00 93.12 88 ALA A O 1
ATOM 683 N N . MET A 1 89 ? 23.712 19.222 -33.221 1.00 92.88 89 MET A N 1
ATOM 684 C CA . MET A 1 89 ? 25.097 19.365 -33.680 1.00 92.88 89 MET A CA 1
ATOM 685 C C . MET A 1 89 ? 25.411 18.420 -34.845 1.00 92.88 89 MET A C 1
ATOM 687 O O . MET A 1 89 ? 25.972 18.864 -35.845 1.00 92.88 89 MET A O 1
ATOM 691 N N . ALA A 1 90 ? 25.012 17.148 -34.761 1.00 89.19 90 ALA A N 1
ATOM 692 C CA . ALA A 1 90 ? 25.247 16.174 -35.828 1.00 89.19 90 ALA A CA 1
ATOM 693 C C . ALA A 1 90 ? 24.538 16.569 -37.135 1.00 89.19 90 ALA A C 1
ATOM 695 O O . ALA A 1 90 ? 25.142 16.516 -38.207 1.00 89.19 90 ALA A O 1
ATOM 696 N N . LEU A 1 91 ? 23.288 17.034 -37.041 1.00 90.44 91 LEU A N 1
ATOM 697 C CA . LEU A 1 91 ? 22.531 17.551 -38.184 1.00 90.44 91 LEU A CA 1
ATOM 698 C C . LEU A 1 91 ? 23.177 18.805 -38.784 1.00 90.44 91 LEU A C 1
ATOM 700 O O . LEU A 1 91 ? 23.235 18.936 -40.004 1.00 90.44 91 LEU A O 1
ATOM 704 N N . SER A 1 92 ? 23.706 19.697 -37.944 1.00 88.00 92 SER A N 1
ATOM 705 C CA . SER A 1 92 ? 24.385 20.914 -38.406 1.00 88.00 92 SER A CA 1
ATOM 706 C C . SER A 1 92 ? 25.664 20.580 -39.180 1.00 88.00 92 SER A C 1
ATOM 708 O O . SER A 1 92 ? 25.903 21.133 -40.252 1.00 88.00 92 SER A O 1
ATOM 710 N N . VAL A 1 93 ? 26.461 19.629 -38.676 1.00 87.31 93 VAL A N 1
ATOM 711 C CA . VAL A 1 93 ? 27.674 19.132 -39.348 1.00 87.31 93 VAL A CA 1
ATOM 712 C C . VAL A 1 93 ? 27.331 18.431 -40.662 1.00 87.31 93 VAL A C 1
ATOM 714 O O . VAL A 1 93 ? 27.958 18.718 -41.681 1.00 87.31 93 VAL A O 1
ATOM 717 N N . TRP A 1 94 ? 26.316 17.560 -40.674 1.00 81.31 94 TRP A N 1
ATOM 718 C CA . TRP A 1 94 ? 25.842 16.917 -41.904 1.00 81.31 94 TRP A CA 1
ATOM 719 C C . TRP A 1 94 ? 25.444 17.961 -42.946 1.00 81.31 94 TRP A C 1
ATOM 721 O O . TRP A 1 94 ? 25.867 17.871 -44.097 1.00 81.31 94 TRP A O 1
ATOM 731 N N . PHE A 1 95 ? 24.637 18.950 -42.558 1.00 85.25 95 PHE A N 1
ATOM 732 C CA . PHE A 1 95 ? 24.150 19.985 -43.466 1.00 85.25 95 PHE A CA 1
ATOM 733 C C . PHE A 1 95 ? 25.301 20.797 -44.079 1.00 85.25 95 PHE A C 1
ATOM 735 O O . PHE A 1 95 ? 25.314 21.029 -45.286 1.00 85.25 95 PHE A O 1
ATOM 742 N N . LEU A 1 96 ? 26.315 21.143 -43.278 1.00 78.56 96 LEU A N 1
ATOM 743 C CA . LEU A 1 96 ? 27.536 21.800 -43.754 1.00 78.56 96 LEU A CA 1
ATOM 744 C C . LEU A 1 96 ? 28.321 20.927 -44.748 1.00 78.56 96 LEU A C 1
ATOM 746 O O . LEU A 1 96 ? 28.724 21.416 -45.797 1.00 78.56 96 LEU A O 1
ATOM 750 N N . ILE A 1 97 ? 28.509 19.634 -44.477 1.00 73.62 97 ILE A N 1
ATOM 751 C CA . ILE A 1 97 ? 29.259 18.735 -45.376 1.00 73.62 97 ILE A CA 1
ATOM 752 C C . ILE A 1 97 ? 28.477 18.460 -46.673 1.00 73.62 97 ILE A C 1
ATOM 754 O O . ILE A 1 97 ? 29.045 18.492 -47.767 1.00 73.62 97 ILE A O 1
ATOM 758 N N . GLY A 1 98 ? 27.168 18.226 -46.571 1.00 64.44 98 GLY A N 1
ATOM 759 C CA . GLY A 1 98 ? 26.298 17.914 -47.706 1.00 64.44 98 GLY A CA 1
ATOM 760 C C . GLY A 1 98 ? 26.088 19.084 -48.670 1.00 64.44 98 GLY A C 1
ATOM 761 O O . GLY A 1 98 ? 25.862 18.853 -49.855 1.00 64.44 98 GLY A O 1
ATOM 762 N N . HIS A 1 99 ? 26.201 20.330 -48.203 1.00 60.88 99 HIS A N 1
ATOM 763 C CA . HIS A 1 99 ? 26.026 21.506 -49.058 1.00 60.88 99 HIS A CA 1
ATOM 764 C C . HIS A 1 99 ? 27.280 21.857 -49.883 1.00 60.88 99 HIS A C 1
ATOM 766 O O . HIS A 1 99 ? 27.155 22.408 -50.974 1.00 60.88 99 HIS A O 1
ATOM 772 N N . PHE A 1 100 ? 28.481 21.485 -49.417 1.00 56.22 100 PHE A N 1
ATOM 773 C CA . PHE A 1 100 ? 29.743 21.716 -50.141 1.00 56.22 100 PHE A CA 1
ATOM 774 C C . PHE A 1 100 ? 30.225 20.511 -50.967 1.00 56.22 100 PHE A C 1
ATOM 776 O O . PHE A 1 100 ? 31.076 20.664 -51.845 1.00 56.22 100 PHE A O 1
ATOM 783 N N . GLY A 1 101 ? 29.664 19.320 -50.746 1.00 50.56 101 GLY A N 1
ATOM 784 C CA . GLY A 1 101 ? 29.936 18.115 -51.529 1.00 50.56 101 GLY A CA 1
ATOM 785 C C . GLY A 1 101 ? 29.189 18.087 -52.862 1.00 50.56 101 GLY A C 1
ATOM 786 O O . GLY A 1 101 ? 28.408 17.171 -53.107 1.00 50.56 101 GLY A O 1
ATOM 787 N N . GLY A 1 102 ? 29.415 19.083 -53.722 1.00 51.78 102 GLY A N 1
ATOM 788 C CA . GLY A 1 102 ? 28.988 19.050 -55.118 1.00 51.78 102 GLY A CA 1
ATOM 789 C C . GLY A 1 102 ? 29.555 17.808 -55.803 1.00 51.78 102 GLY A C 1
ATOM 790 O O . GLY A 1 102 ? 30.715 17.784 -56.215 1.00 51.78 102 GLY A O 1
ATOM 791 N N . ALA A 1 103 ? 28.737 16.761 -55.892 1.00 54.81 103 ALA A N 1
ATOM 792 C CA . ALA A 1 103 ? 29.033 15.558 -56.643 1.00 54.81 103 ALA A CA 1
ATOM 793 C C . ALA A 1 103 ? 29.288 15.954 -58.102 1.00 54.81 103 ALA A C 1
ATOM 795 O O . ALA A 1 103 ? 28.366 16.295 -58.844 1.00 54.81 103 ALA A O 1
ATOM 796 N N . LYS A 1 104 ? 30.556 15.927 -58.521 1.00 55.62 104 LYS A N 1
ATOM 797 C CA . LYS A 1 104 ? 30.901 15.968 -59.940 1.00 55.62 104 LYS A CA 1
ATOM 798 C C . LYS A 1 104 ? 30.322 14.707 -60.577 1.00 55.62 104 LYS A C 1
ATOM 800 O O . LYS A 1 104 ? 30.810 13.606 -60.348 1.00 55.62 104 LYS A O 1
ATOM 805 N N . SER A 1 105 ? 29.242 14.890 -61.328 1.00 51.16 105 SER A N 1
ATOM 806 C CA . SER A 1 105 ? 28.608 13.856 -62.141 1.00 51.16 105 SER A CA 1
ATOM 807 C C . SER A 1 105 ? 29.616 13.303 -63.160 1.00 51.16 105 SER A C 1
ATOM 809 O O . SER A 1 105 ? 30.144 14.084 -63.955 1.00 51.16 105 SER A O 1
ATOM 811 N N . PRO A 1 106 ? 29.901 11.988 -63.185 1.00 57.03 106 PRO A N 1
ATOM 812 C CA . PRO A 1 106 ? 30.695 11.380 -64.239 1.00 57.03 106 PRO A CA 1
ATOM 813 C C . PRO A 1 106 ? 29.781 11.101 -65.434 1.00 57.03 106 PRO A C 1
ATOM 815 O O . PRO A 1 106 ? 29.275 9.995 -65.611 1.00 57.03 106 PRO A O 1
ATOM 818 N N . ARG A 1 107 ? 29.532 12.122 -66.253 1.00 52.12 107 ARG A N 1
ATOM 819 C CA . ARG A 1 107 ? 28.990 11.944 -67.605 1.00 52.12 107 ARG A CA 1
ATOM 820 C C . ARG A 1 107 ? 29.697 12.884 -68.563 1.00 52.12 107 ARG A C 1
ATOM 822 O O . ARG A 1 107 ? 29.129 13.868 -69.014 1.00 52.12 107 ARG A O 1
ATOM 829 N N . ASP A 1 108 ? 30.935 12.531 -68.875 1.00 52.78 108 ASP A N 1
ATOM 830 C CA . ASP A 1 108 ? 31.549 12.899 -70.147 1.00 52.78 108 ASP A CA 1
ATOM 831 C C . ASP A 1 108 ? 31.355 11.696 -71.088 1.00 52.78 108 ASP A C 1
ATOM 833 O O . ASP A 1 108 ? 32.261 10.914 -71.362 1.00 52.78 108 ASP A O 1
ATOM 837 N N . VAL A 1 109 ? 30.097 11.463 -71.477 1.00 58.22 109 VAL A N 1
ATOM 838 C CA . VAL A 1 109 ? 29.764 10.570 -72.592 1.00 58.22 109 VAL A CA 1
ATOM 839 C C . VAL A 1 109 ? 29.848 11.445 -73.834 1.00 58.22 109 VAL A C 1
ATOM 841 O O . VAL A 1 109 ? 28.867 12.071 -74.229 1.00 58.22 109 VAL A O 1
ATOM 844 N N . ARG A 1 110 ? 31.047 11.544 -74.416 1.00 55.78 110 ARG A N 1
ATOM 845 C CA . ARG A 1 110 ? 31.200 12.052 -75.780 1.00 55.78 110 ARG A CA 1
ATOM 846 C C . ARG A 1 110 ? 30.621 11.017 -76.744 1.00 55.78 110 ARG A C 1
ATOM 848 O O . ARG A 1 110 ? 31.176 9.940 -76.927 1.00 55.78 110 ARG A O 1
ATOM 855 N N . THR A 1 111 ? 29.438 11.371 -77.229 1.00 55.38 111 THR A N 1
ATOM 856 C CA . THR A 1 111 ? 28.835 11.160 -78.549 1.00 55.38 111 THR A CA 1
ATOM 857 C C . THR A 1 111 ? 29.519 10.141 -79.470 1.00 55.38 111 THR A C 1
ATOM 859 O O . THR A 1 111 ? 30.662 10.314 -79.880 1.00 55.38 111 THR A O 1
ATOM 862 N N . VAL A 1 112 ? 28.761 9.111 -79.851 1.00 56.72 112 VAL A N 1
ATOM 863 C CA . VAL A 1 112 ? 29.152 8.009 -80.752 1.00 56.72 112 VAL A CA 1
ATOM 864 C C . VAL A 1 112 ? 28.954 8.377 -82.243 1.00 56.72 112 VAL A C 1
ATOM 866 O O . VAL A 1 112 ? 29.144 7.538 -83.114 1.00 56.72 112 VAL A O 1
ATOM 869 N N . ASP A 1 113 ? 28.640 9.633 -82.576 1.00 54.81 113 ASP A N 1
ATOM 870 C CA . ASP A 1 113 ? 28.146 9.995 -83.919 1.00 54.81 113 ASP A CA 1
ATOM 871 C C . ASP A 1 113 ? 29.181 10.584 -84.905 1.00 54.81 113 ASP A C 1
ATOM 873 O O . ASP A 1 113 ? 28.837 10.803 -86.062 1.00 54.81 113 ASP A O 1
ATOM 877 N N . ASP A 1 114 ? 30.455 10.769 -84.533 1.00 56.78 114 ASP A N 1
ATOM 878 C CA . ASP A 1 114 ? 31.443 11.442 -85.413 1.00 56.78 114 ASP A CA 1
ATOM 879 C C . ASP A 1 114 ? 32.459 10.520 -86.125 1.00 56.78 114 ASP A C 1
ATOM 881 O O . ASP A 1 114 ? 33.317 11.005 -86.861 1.00 56.78 114 ASP A O 1
ATOM 885 N N . LEU A 1 115 ? 32.395 9.191 -85.961 1.00 54.25 115 LEU A N 1
ATOM 886 C CA . LEU A 1 115 ? 33.418 8.276 -86.514 1.00 54.25 115 LEU A CA 1
ATOM 887 C C . LEU A 1 115 ? 33.019 7.500 -87.778 1.00 54.25 115 LEU A C 1
ATOM 889 O O . LEU A 1 115 ? 33.824 6.724 -88.290 1.00 54.25 115 LEU A O 1
ATOM 893 N N . PHE A 1 116 ? 31.831 7.748 -88.336 1.00 58.34 116 PHE A N 1
ATOM 894 C CA . PHE A 1 116 ? 31.388 7.141 -89.599 1.00 58.34 116 PHE A CA 1
ATOM 895 C C . PHE A 1 116 ? 31.142 8.186 -90.695 1.00 58.34 116 PHE A C 1
ATOM 897 O O . PHE A 1 116 ? 30.091 8.212 -91.329 1.00 58.34 116 PHE A O 1
ATOM 904 N N . PHE A 1 117 ? 32.135 9.038 -90.962 1.00 54.84 117 PHE A N 1
ATOM 905 C CA . PHE A 1 117 ? 32.205 9.788 -92.218 1.00 54.84 117 PHE A CA 1
ATOM 906 C C . PHE A 1 117 ? 33.058 9.011 -93.233 1.00 54.84 117 PHE A C 1
ATOM 908 O O . PHE A 1 117 ? 34.281 9.114 -93.249 1.00 54.84 117 PHE A O 1
ATOM 915 N N . PHE A 1 118 ? 32.398 8.229 -94.091 1.00 51.66 118 PHE A N 1
ATOM 916 C CA . PHE A 1 118 ? 32.966 7.747 -95.354 1.00 51.66 118 PHE A CA 1
ATOM 917 C C . PHE A 1 118 ? 32.652 8.766 -96.459 1.00 51.66 118 PHE A C 1
ATOM 919 O O . PHE A 1 118 ? 31.475 8.939 -96.791 1.00 51.66 118 PHE A O 1
ATOM 926 N N . PRO A 1 119 ? 33.643 9.424 -97.079 1.00 60.19 119 PRO A N 1
ATOM 927 C CA . PRO A 1 119 ? 33.474 9.949 -98.420 1.00 60.19 119 PRO A CA 1
ATOM 928 C C . PRO A 1 119 ? 33.761 8.862 -99.467 1.00 60.19 119 PRO A C 1
ATOM 930 O O . PRO A 1 119 ? 34.546 7.944 -99.244 1.00 60.19 119 PRO A O 1
ATOM 933 N N . LYS A 1 120 ? 33.027 9.001 -100.572 1.00 48.56 120 LYS A N 1
ATOM 934 C CA . LYS A 1 120 ? 32.886 8.109 -101.731 1.00 48.56 120 LYS A CA 1
ATOM 935 C C . LYS A 1 120 ? 34.187 7.719 -102.422 1.00 48.56 120 LYS A C 1
ATOM 937 O O . LYS A 1 120 ? 35.080 8.589 -102.506 1.00 48.56 120 LYS A O 1
#